Protein AF-A0A0D2MB54-F1 (afdb_monomer_lite)

Organism: Gossypium raimondii (NCBI:txid29730)

Foldseek 3Di:
DVVVVCLVVVVVVLVVDDLPDFDKDKWQADDPSNVVVCVVRHDPPFDWDDDPVPPDGTIIMTGDDPVVVVVPDDD

Sequence (75 aa):
MLDMGFEEDVRFILGKTCSARQMVIFSATWLAVVHRLAQEYMAPNPVKVLDDRARYERLTAFKISLHWLNRMGNI

InterPro domains:
  IPR027417 P-loop containing nucleoside triphosphate hydrolase [G3DSA:3.40.50.300] (1-55)
  IPR027417 P-loop containing nucleoside triphosphate hydrolase [SSF52540] (1-49)

pLDDT: mean 75.19, std 19.39, range [40.44, 96.69]

Radius of gyration: 14.08 Å; chains: 1; bounding box: 33×31×36 Å

Structure (mmCIF, N/CA/C/O backbone):
data_AF-A0A0D2MB54-F1
#
_entry.id   AF-A0A0D2MB54-F1
#
loop_
_atom_site.group_PDB
_atom_site.id
_atom_site.type_symbol
_atom_site.label_atom_id
_atom_site.label_alt_id
_atom_site.label_comp_id
_atom_site.label_asym_id
_atom_site.label_entity_id
_atom_site.label_seq_id
_atom_site.pdbx_PDB_ins_code
_atom_site.Cartn_x
_atom_site.Cartn_y
_atom_site.Cartn_z
_atom_site.occupancy
_atom_site.B_iso_or_equiv
_atom_site.auth_seq_id
_atom_site.auth_comp_id
_atom_site.auth_asym_id
_atom_site.auth_atom_id
_atom_site.pdbx_PDB_model_num
ATOM 1 N N . MET A 1 1 ? 13.592 -5.233 -0.380 1.00 86.31 1 MET A N 1
ATOM 2 C CA . MET A 1 1 ? 13.128 -5.553 0.989 1.00 86.31 1 MET A CA 1
ATOM 3 C C . MET A 1 1 ? 12.378 -6.875 0.993 1.00 86.31 1 MET A C 1
ATOM 5 O O . MET A 1 1 ? 12.884 -7.811 1.587 1.00 86.31 1 MET A O 1
ATOM 9 N N . LEU A 1 2 ? 11.259 -7.000 0.271 1.00 88.62 2 LEU A N 1
ATOM 10 C CA . LEU A 1 2 ? 10.518 -8.269 0.196 1.00 88.62 2 LEU A CA 1
ATOM 11 C C . LEU A 1 2 ? 11.334 -9.393 -0.469 1.00 88.62 2 LEU A C 1
ATOM 13 O O . LEU A 1 2 ? 11.485 -10.452 0.124 1.00 88.62 2 LEU A O 1
ATOM 17 N N . ASP A 1 3 ? 11.995 -9.116 -1.598 1.00 87.62 3 ASP A N 1
ATOM 18 C CA . ASP A 1 3 ? 12.875 -10.094 -2.273 1.00 87.62 3 ASP A CA 1
ATOM 19 C C . ASP A 1 3 ? 14.098 -10.524 -1.440 1.00 87.62 3 ASP A C 1
ATOM 21 O O . ASP A 1 3 ? 14.774 -11.490 -1.773 1.00 87.62 3 ASP A O 1
ATOM 25 N N . MET A 1 4 ? 14.403 -9.796 -0.362 1.00 91.94 4 MET A N 1
ATOM 26 C CA . MET A 1 4 ? 15.507 -10.105 0.556 1.00 91.94 4 MET A CA 1
ATOM 27 C C . MET A 1 4 ? 15.038 -10.917 1.774 1.00 91.94 4 MET A C 1
ATOM 29 O O . MET A 1 4 ? 15.828 -11.144 2.682 1.00 91.94 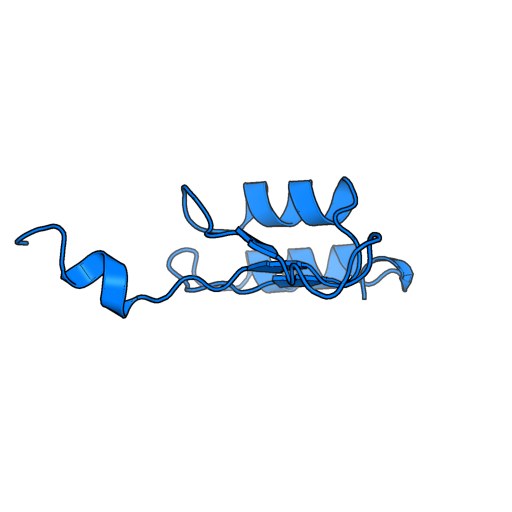4 MET A O 1
ATOM 33 N N . GLY A 1 5 ? 13.763 -11.320 1.825 1.00 93.19 5 GLY A N 1
ATOM 34 C CA . GLY A 1 5 ? 13.206 -12.137 2.906 1.00 93.19 5 GLY A CA 1
ATOM 35 C C . GLY A 1 5 ? 12.589 -11.362 4.074 1.00 93.19 5 GLY A C 1
ATOM 36 O O . GLY A 1 5 ? 12.068 -11.985 4.988 1.00 93.19 5 GLY A O 1
ATOM 37 N N . PHE A 1 6 ? 12.555 -10.026 4.041 1.00 95.06 6 PHE A N 1
ATOM 38 C CA . PHE A 1 6 ? 12.029 -9.206 5.150 1.00 95.06 6 PHE A CA 1
ATOM 39 C C . PHE A 1 6 ? 10.492 -9.134 5.227 1.00 95.06 6 PHE A C 1
ATOM 41 O O . PHE A 1 6 ? 9.941 -8.259 5.891 1.00 95.06 6 PHE A O 1
ATOM 48 N N . GLU A 1 7 ? 9.759 -9.977 4.502 1.00 93.06 7 GLU A N 1
ATOM 49 C CA . GLU A 1 7 ? 8.294 -9.887 4.445 1.00 93.06 7 GLU A CA 1
ATOM 50 C C . GLU A 1 7 ? 7.644 -10.097 5.822 1.00 93.06 7 GLU A C 1
ATOM 52 O O . GLU A 1 7 ? 6.741 -9.346 6.199 1.00 93.06 7 GLU A O 1
ATOM 57 N N . GLU A 1 8 ? 8.125 -11.074 6.591 1.00 95.00 8 GLU A N 1
ATOM 58 C CA . GLU A 1 8 ? 7.610 -11.362 7.931 1.00 95.00 8 GLU A CA 1
ATOM 59 C C . GLU A 1 8 ? 7.910 -10.225 8.913 1.00 95.00 8 GLU A C 1
ATOM 61 O O . GLU A 1 8 ? 7.004 -9.770 9.611 1.00 95.00 8 GLU A O 1
ATOM 66 N N . ASP A 1 9 ? 9.131 -9.683 8.892 1.00 96.69 9 ASP A N 1
ATOM 67 C CA . ASP A 1 9 ? 9.524 -8.545 9.730 1.00 96.69 9 ASP A CA 1
ATOM 68 C C . ASP A 1 9 ? 8.670 -7.307 9.445 1.00 96.69 9 ASP A C 1
ATOM 70 O O . ASP A 1 9 ? 8.204 -6.620 10.356 1.00 96.69 9 ASP A O 1
ATOM 74 N N . VAL A 1 10 ? 8.408 -7.032 8.165 1.00 94.00 10 VAL A N 1
ATOM 75 C CA . VAL A 1 10 ? 7.555 -5.916 7.747 1.00 94.00 10 VAL A CA 1
ATOM 76 C C . VAL A 1 10 ? 6.139 -6.112 8.272 1.00 94.00 10 VAL A C 1
ATOM 78 O O . VAL A 1 10 ? 5.581 -5.187 8.862 1.00 94.00 10 VAL A O 1
ATOM 81 N N . ARG A 1 11 ? 5.556 -7.306 8.113 1.00 94.38 11 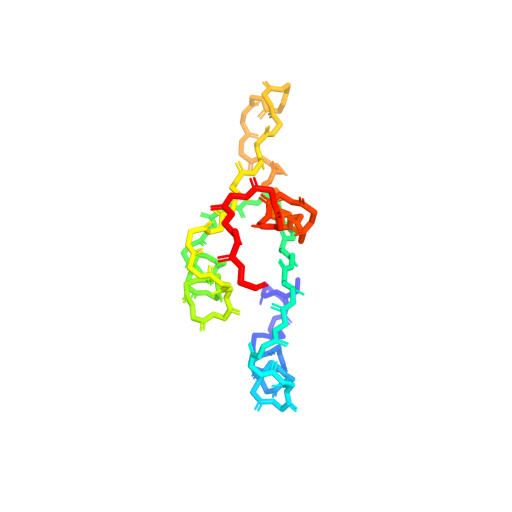ARG A N 1
ATOM 82 C CA . ARG A 1 11 ? 4.222 -7.606 8.653 1.00 94.38 11 ARG A CA 1
ATOM 83 C C . ARG A 1 11 ? 4.183 -7.508 10.172 1.00 94.38 11 ARG A C 1
ATOM 85 O O . ARG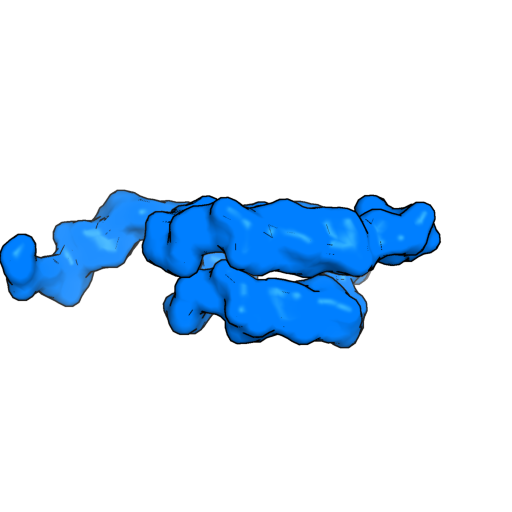 A 1 11 ? 3.221 -6.962 10.711 1.00 94.38 11 ARG A O 1
ATOM 92 N N . PHE A 1 12 ? 5.220 -7.985 10.856 1.00 96.44 12 PHE A N 1
ATOM 93 C CA . PHE A 1 12 ? 5.339 -7.882 12.305 1.00 96.44 12 PHE A CA 1
ATOM 94 C C . PHE A 1 12 ? 5.315 -6.418 12.749 1.00 96.44 12 PHE A C 1
ATOM 96 O O . PHE A 1 12 ? 4.478 -6.040 13.570 1.00 96.44 12 PHE A O 1
ATOM 103 N N . ILE A 1 13 ? 6.161 -5.570 12.157 1.00 95.50 13 ILE A N 1
ATOM 104 C CA . ILE A 1 13 ? 6.201 -4.13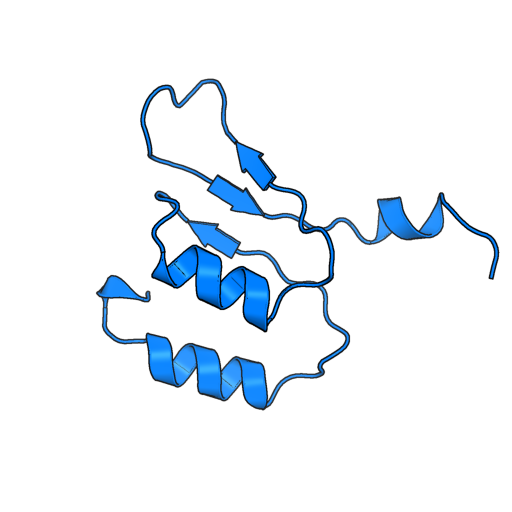4 12.458 1.00 95.50 13 ILE A CA 1
ATOM 105 C C . ILE A 1 13 ? 4.840 -3.496 12.165 1.00 95.50 13 ILE A C 1
ATOM 107 O O . ILE A 1 13 ? 4.278 -2.818 13.023 1.00 95.50 13 ILE A O 1
ATOM 111 N N . LEU A 1 14 ? 4.256 -3.754 10.992 1.00 92.94 14 LEU A N 1
ATOM 112 C CA . LEU A 1 14 ? 2.954 -3.202 10.613 1.00 92.94 14 LEU A CA 1
ATOM 113 C C . LEU A 1 14 ? 1.830 -3.632 11.566 1.00 92.94 14 LEU A C 1
ATOM 115 O O . LEU A 1 14 ? 0.965 -2.810 11.876 1.00 92.94 14 LEU A O 1
ATOM 119 N N . GLY A 1 15 ? 1.872 -4.864 12.077 1.00 93.38 15 GLY A N 1
ATOM 120 C CA . GLY A 1 15 ? 0.944 -5.388 13.082 1.00 93.38 15 GLY A CA 1
ATOM 121 C C . GLY A 1 15 ? 1.127 -4.796 14.484 1.00 93.38 15 GLY A C 1
ATOM 122 O O . GLY A 1 15 ? 0.208 -4.862 15.297 1.00 93.38 15 GLY A O 1
ATOM 123 N N . LYS A 1 16 ? 2.284 -4.195 14.779 1.00 95.94 16 LYS A N 1
ATOM 124 C CA . LYS A 1 16 ? 2.559 -3.490 16.044 1.00 95.94 16 LYS A CA 1
ATOM 125 C C . LYS A 1 16 ? 2.355 -1.976 15.962 1.00 95.94 16 LYS A C 1
ATOM 127 O O . LYS A 1 16 ? 2.408 -1.304 16.988 1.00 95.94 16 LYS A O 1
ATOM 132 N N . THR A 1 17 ? 2.110 -1.430 14.772 1.00 91.69 17 THR A N 1
ATOM 133 C CA . THR A 1 17 ? 1.846 0.006 14.578 1.00 91.69 17 THR A CA 1
ATOM 134 C C . THR A 1 17 ? 0.353 0.330 14.621 1.00 91.69 17 THR A C 1
ATOM 136 O O . THR A 1 17 ? -0.487 -0.520 14.328 1.00 91.69 17 THR A O 1
ATOM 139 N N . CYS A 1 18 ? 0.016 1.583 14.954 1.00 89.50 18 CYS A N 1
ATOM 140 C CA . CYS A 1 18 ? -1.365 2.076 14.943 1.00 89.50 18 CYS A CA 1
ATOM 141 C C . CYS A 1 18 ? -2.040 1.809 13.587 1.00 89.50 18 CYS A C 1
ATOM 143 O O . CYS A 1 18 ? -1.439 2.048 12.536 1.00 89.50 18 CYS A O 1
ATOM 145 N N . SER A 1 19 ? -3.285 1.326 13.602 1.00 86.25 19 SER A N 1
ATOM 146 C CA . SER A 1 19 ? -4.071 1.065 12.389 1.00 86.25 19 SER A CA 1
ATOM 147 C C . SER A 1 19 ? -4.420 2.352 11.634 1.00 86.25 19 SER A C 1
ATOM 149 O O . SER A 1 19 ? -4.382 2.374 10.407 1.00 86.25 19 SER A O 1
ATOM 151 N N . ALA A 1 20 ? -4.692 3.444 12.353 1.00 87.75 20 ALA A N 1
ATOM 152 C CA . ALA A 1 20 ? -4.902 4.767 11.777 1.00 87.75 20 ALA A CA 1
ATOM 153 C C . ALA A 1 20 ? -3.550 5.431 11.474 1.00 87.75 20 ALA A C 1
ATOM 155 O O . ALA A 1 20 ? -2.976 6.134 12.308 1.00 87.75 20 ALA A O 1
ATOM 156 N N . ARG A 1 21 ? -3.017 5.182 10.274 1.00 86.75 21 ARG A N 1
ATOM 157 C CA . ARG A 1 21 ? -1.724 5.712 9.820 1.00 86.75 21 ARG A CA 1
ATOM 158 C C . ARG A 1 21 ? -1.744 6.086 8.343 1.00 86.75 21 ARG A C 1
ATOM 160 O O . ARG A 1 21 ? -2.444 5.475 7.540 1.00 86.75 21 ARG A O 1
ATOM 167 N N . GLN A 1 22 ? -0.908 7.052 7.973 1.00 86.81 22 GLN A N 1
ATOM 168 C CA . GLN A 1 22 ? -0.596 7.314 6.572 1.00 86.81 22 GLN A CA 1
ATOM 169 C C . GLN A 1 22 ? 0.524 6.367 6.133 1.00 86.81 22 GLN A C 1
ATOM 171 O O . GLN A 1 22 ? 1.599 6.355 6.728 1.00 86.81 22 GLN A O 1
ATOM 176 N N . MET A 1 23 ? 0.277 5.584 5.085 1.00 88.00 23 MET A N 1
ATOM 177 C CA . MET A 1 23 ? 1.256 4.651 4.529 1.00 88.00 23 MET A CA 1
ATOM 178 C C . MET A 1 23 ? 1.643 5.049 3.108 1.00 88.00 23 MET A C 1
ATOM 180 O O . MET A 1 23 ? 0.818 5.535 2.333 1.00 88.00 23 MET A O 1
ATOM 184 N N . VAL A 1 24 ? 2.913 4.820 2.779 1.00 90.00 24 VAL A N 1
ATOM 185 C CA . VAL A 1 24 ? 3.492 5.045 1.457 1.00 90.00 24 VAL A CA 1
ATOM 186 C C . VAL A 1 24 ? 4.357 3.836 1.111 1.00 90.00 24 VAL A C 1
ATOM 188 O O . VAL A 1 24 ? 5.191 3.431 1.918 1.00 90.00 24 VAL A O 1
ATOM 191 N N . ILE A 1 25 ? 4.160 3.254 -0.073 1.00 88.88 25 ILE A N 1
ATOM 192 C CA . ILE A 1 25 ? 5.018 2.185 -0.606 1.00 88.88 25 ILE A CA 1
ATOM 193 C C . ILE A 1 25 ? 5.706 2.717 -1.854 1.00 88.88 25 ILE A C 1
ATOM 195 O O . ILE A 1 25 ? 5.048 3.209 -2.772 1.00 88.88 25 ILE A O 1
ATOM 199 N N . PHE A 1 26 ? 7.027 2.580 -1.886 1.00 88.94 26 PHE A N 1
ATOM 200 C CA . PHE A 1 26 ? 7.845 2.813 -3.067 1.00 88.94 26 PHE A CA 1
ATOM 201 C C . PHE A 1 26 ? 8.333 1.465 -3.572 1.00 88.94 26 PHE A C 1
ATOM 203 O O . PHE A 1 26 ? 9.018 0.743 -2.848 1.00 88.94 26 PHE A O 1
ATOM 210 N N . SER A 1 27 ? 7.972 1.115 -4.800 1.00 84.00 27 SER A N 1
ATOM 211 C CA . SER A 1 27 ? 8.433 -0.117 -5.424 1.00 84.00 27 SER A CA 1
ATOM 212 C C . SER A 1 27 ? 8.790 0.135 -6.872 1.00 84.00 27 SER A C 1
ATOM 214 O O . SER A 1 27 ? 8.112 0.897 -7.550 1.00 84.00 27 SER A O 1
ATOM 216 N N . ALA A 1 28 ? 9.831 -0.526 -7.367 1.00 81.31 28 ALA A N 1
ATOM 217 C CA . ALA A 1 28 ? 10.129 -0.477 -8.787 1.00 81.31 28 ALA A CA 1
ATOM 218 C C . ALA A 1 28 ? 9.027 -1.163 -9.605 1.00 81.31 28 ALA A C 1
ATOM 220 O O . ALA A 1 28 ? 8.456 -0.599 -10.533 1.00 81.31 28 ALA A O 1
ATOM 221 N N . THR A 1 29 ? 8.661 -2.362 -9.173 1.00 80.75 29 THR A N 1
ATOM 222 C CA . THR A 1 29 ? 7.688 -3.228 -9.829 1.00 80.75 29 THR A CA 1
ATOM 223 C C . THR A 1 29 ? 6.418 -3.347 -8.990 1.00 80.75 29 THR A C 1
ATOM 225 O O . THR A 1 29 ? 6.434 -3.186 -7.767 1.00 80.75 29 THR A O 1
ATOM 228 N N . TRP A 1 30 ? 5.289 -3.655 -9.629 1.00 82.81 30 TRP A N 1
ATOM 229 C CA . TRP A 1 30 ? 4.018 -3.883 -8.934 1.00 82.81 30 TRP A CA 1
ATOM 230 C C . TRP A 1 30 ? 3.649 -5.366 -8.907 1.00 82.81 30 TRP A C 1
ATOM 232 O O . TRP A 1 30 ? 2.674 -5.803 -9.515 1.00 82.81 30 TRP A O 1
ATOM 242 N N . LEU A 1 31 ? 4.479 -6.152 -8.222 1.00 85.69 31 LEU A N 1
ATOM 243 C CA . LEU A 1 31 ? 4.277 -7.591 -8.075 1.00 85.69 31 LEU A CA 1
ATOM 244 C C . LEU A 1 31 ? 3.129 -7.905 -7.107 1.00 85.69 31 LEU A C 1
ATOM 246 O O . LEU A 1 31 ? 2.786 -7.104 -6.234 1.00 85.69 31 LEU A O 1
ATOM 250 N N . ALA A 1 32 ? 2.573 -9.113 -7.227 1.00 87.44 32 ALA A N 1
ATOM 251 C CA . ALA A 1 32 ? 1.440 -9.566 -6.420 1.00 87.44 32 ALA A CA 1
ATOM 252 C C . ALA A 1 32 ? 1.681 -9.432 -4.907 1.00 87.44 32 ALA A C 1
ATOM 254 O O . ALA A 1 32 ? 0.758 -9.080 -4.178 1.00 87.44 32 ALA A O 1
ATOM 255 N N . VAL A 1 33 ? 2.914 -9.660 -4.438 1.00 88.44 33 VAL A N 1
ATOM 256 C CA . VAL A 1 33 ? 3.273 -9.518 -3.017 1.00 88.44 33 VAL A CA 1
ATOM 257 C C . VAL A 1 33 ? 3.141 -8.070 -2.529 1.00 88.44 33 VAL A C 1
ATOM 259 O O . VAL A 1 33 ? 2.566 -7.826 -1.472 1.00 88.44 33 VAL A O 1
ATOM 262 N N . VAL A 1 34 ? 3.570 -7.094 -3.336 1.00 88.75 34 VAL A N 1
ATOM 263 C CA . VAL A 1 34 ? 3.448 -5.664 -3.013 1.00 88.75 34 VAL A CA 1
ATOM 264 C C . VAL A 1 34 ? 1.980 -5.241 -3.051 1.00 88.75 34 VAL A C 1
ATOM 266 O O . VAL A 1 34 ? 1.516 -4.528 -2.164 1.00 88.75 34 VAL A O 1
ATOM 269 N N . HIS A 1 35 ? 1.229 -5.733 -4.042 1.00 87.00 35 HIS A N 1
ATOM 270 C CA . HIS A 1 35 ? -0.205 -5.483 -4.142 1.00 87.00 35 HIS A CA 1
ATOM 271 C C . HIS A 1 35 ? -0.968 -6.014 -2.922 1.00 87.00 35 HIS A C 1
ATOM 273 O O . HIS A 1 35 ? -1.790 -5.290 -2.369 1.00 87.00 35 HIS A O 1
ATOM 279 N N . ARG A 1 36 ? -0.677 -7.239 -2.465 1.00 90.62 36 ARG A N 1
AT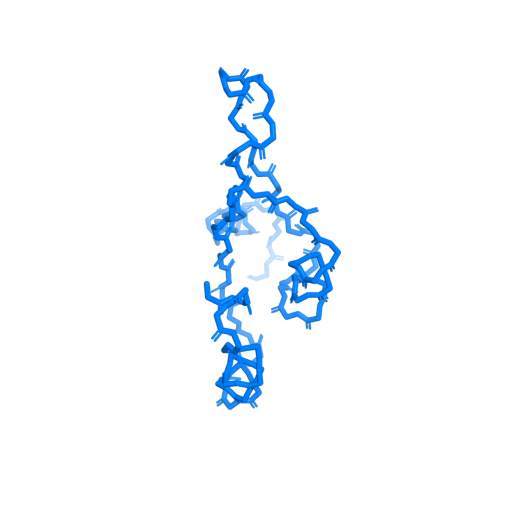OM 280 C CA . ARG A 1 36 ? -1.290 -7.817 -1.256 1.00 90.62 36 ARG A CA 1
ATOM 281 C C . ARG A 1 36 ? -0.975 -6.987 -0.015 1.00 90.62 36 ARG A C 1
ATOM 283 O O . ARG A 1 36 ? -1.892 -6.606 0.701 1.00 90.62 36 ARG A O 1
ATOM 290 N N . LEU A 1 37 ? 0.290 -6.615 0.174 1.00 90.56 37 LEU A N 1
ATOM 291 C CA . LEU A 1 37 ? 0.711 -5.798 1.314 1.00 90.56 37 LEU A CA 1
ATOM 292 C C . LEU A 1 37 ? 0.022 -4.422 1.330 1.00 90.56 37 LEU A C 1
ATOM 294 O O . LEU A 1 37 ? -0.367 -3.931 2.387 1.00 90.56 37 LEU A O 1
ATOM 298 N N . ALA A 1 38 ? -0.181 -3.815 0.160 1.00 89.25 38 ALA A N 1
ATOM 299 C CA . ALA A 1 38 ? -0.932 -2.571 0.049 1.00 89.25 38 ALA A CA 1
ATOM 300 C C . ALA A 1 38 ? -2.420 -2.750 0.390 1.00 89.25 38 ALA A C 1
ATOM 302 O O . ALA A 1 38 ? -2.959 -1.945 1.141 1.00 89.25 38 ALA A O 1
ATOM 303 N N . GLN A 1 39 ? -3.070 -3.805 -0.110 1.00 88.44 39 GLN A N 1
ATOM 304 C CA . GLN A 1 39 ? -4.481 -4.093 0.190 1.00 88.44 39 GLN A CA 1
ATOM 305 C C . GLN A 1 39 ? -4.721 -4.368 1.680 1.00 88.44 39 GLN A C 1
ATOM 307 O O . GLN A 1 39 ? -5.741 -3.961 2.223 1.00 88.44 39 GLN A O 1
ATOM 312 N N . GLU A 1 40 ? -3.781 -5.044 2.340 1.00 91.00 40 GLU A N 1
ATOM 313 C CA . GLU A 1 40 ? -3.899 -5.414 3.753 1.00 91.00 40 GLU A CA 1
ATOM 314 C C . GLU A 1 40 ? -3.692 -4.225 4.702 1.00 91.00 40 GLU A C 1
ATOM 316 O O . GLU A 1 40 ? -4.322 -4.166 5.758 1.00 91.00 40 GLU A O 1
ATOM 321 N N . TYR A 1 41 ? -2.801 -3.289 4.358 1.00 90.25 41 TYR A N 1
ATOM 322 C CA . TYR A 1 41 ? -2.300 -2.310 5.327 1.00 90.25 41 TYR A CA 1
ATOM 323 C C . TYR A 1 41 ? -2.428 -0.836 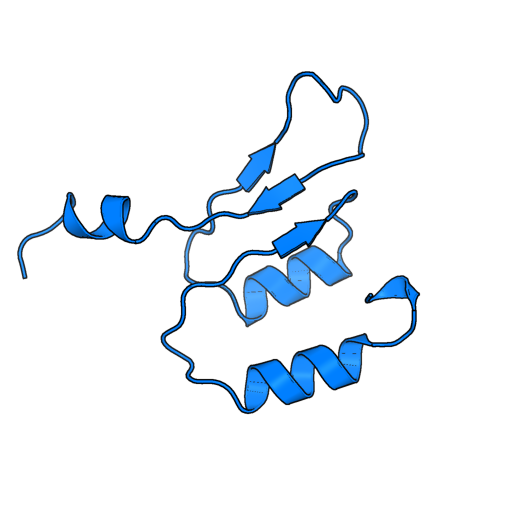4.927 1.00 90.25 41 TYR A C 1
ATOM 325 O O . TYR A 1 41 ? -2.179 0.025 5.779 1.00 90.25 41 TYR A O 1
ATOM 333 N N . MET A 1 42 ? -2.769 -0.510 3.676 1.00 89.25 42 MET A N 1
ATOM 334 C CA . MET A 1 42 ? -3.045 0.873 3.274 1.00 89.25 42 MET A CA 1
ATOM 335 C C . MET A 1 42 ? -4.502 1.251 3.523 1.00 89.25 42 MET A C 1
ATOM 337 O O . MET A 1 42 ? -5.389 0.407 3.603 1.00 89.25 42 MET A O 1
ATOM 341 N N . ALA A 1 43 ? -4.747 2.558 3.619 1.00 84.44 43 ALA A N 1
ATOM 342 C CA . ALA A 1 43 ? -6.102 3.078 3.689 1.00 84.44 43 ALA A CA 1
ATOM 343 C C . ALA A 1 43 ? -6.899 2.735 2.410 1.00 84.44 43 ALA A C 1
ATOM 345 O O . ALA A 1 43 ? -6.300 2.573 1.339 1.00 84.44 43 ALA A O 1
ATOM 346 N N . PRO A 1 44 ? -8.242 2.680 2.499 1.00 81.69 44 PRO A N 1
ATOM 347 C CA . PRO A 1 44 ? -9.102 2.470 1.341 1.00 81.69 44 PRO A CA 1
ATOM 348 C C . PRO A 1 44 ? -8.789 3.464 0.214 1.00 81.69 44 PRO A C 1
ATOM 350 O O . PRO A 1 44 ? -8.613 4.655 0.465 1.00 81.69 44 PRO A O 1
ATOM 353 N N . ASN A 1 45 ? -8.763 2.973 -1.028 1.00 80.25 45 ASN A N 1
ATOM 354 C CA . ASN A 1 45 ? -8.476 3.749 -2.244 1.00 80.25 45 ASN A CA 1
ATOM 355 C C . ASN A 1 45 ? -7.086 4.426 -2.260 1.00 80.25 45 ASN A C 1
ATOM 357 O O . ASN A 1 45 ? -6.990 5.654 -2.354 1.00 80.25 45 ASN A O 1
ATOM 361 N N . PRO A 1 46 ? -5.984 3.656 -2.198 1.00 79.44 46 PRO A N 1
ATOM 362 C CA . PRO A 1 46 ? -4.646 4.228 -2.260 1.00 79.44 46 PRO A CA 1
ATOM 363 C C . PRO A 1 46 ? -4.390 4.871 -3.632 1.00 79.44 46 PRO A C 1
ATOM 365 O O . PRO A 1 46 ? -4.656 4.281 -4.681 1.00 79.44 46 PRO A O 1
ATOM 368 N N . VAL A 1 47 ? -3.829 6.083 -3.637 1.00 83.25 47 VAL A N 1
ATOM 369 C CA . VAL A 1 47 ? -3.454 6.774 -4.879 1.00 83.25 47 VAL A CA 1
ATOM 370 C C . VAL A 1 47 ? -2.200 6.127 -5.459 1.00 83.25 47 VAL A C 1
ATOM 372 O O . VAL A 1 47 ? -1.126 6.186 -4.854 1.00 83.25 47 VAL A O 1
ATOM 375 N N . LYS A 1 48 ? -2.333 5.536 -6.650 1.00 79.19 48 LYS A N 1
ATOM 376 C CA . LYS A 1 48 ? -1.216 4.987 -7.423 1.00 79.19 48 LYS A CA 1
ATOM 377 C C . LYS A 1 48 ? -0.602 6.082 -8.285 1.00 79.19 48 LYS A C 1
ATOM 379 O O . LYS A 1 48 ? -1.258 6.578 -9.197 1.00 79.19 48 LYS A O 1
ATOM 384 N N . VAL A 1 49 ? 0.653 6.430 -8.022 1.00 80.56 49 VAL A N 1
ATOM 385 C CA . VAL A 1 49 ? 1.421 7.340 -8.875 1.00 80.56 49 VAL A CA 1
ATOM 386 C C . VAL A 1 49 ? 2.379 6.512 -9.722 1.00 80.56 49 VAL A C 1
ATOM 388 O O . VAL A 1 49 ? 3.168 5.715 -9.208 1.00 80.56 49 VAL A O 1
ATOM 391 N N . LEU A 1 50 ? 2.268 6.696 -11.033 1.00 73.06 50 LEU A N 1
ATOM 392 C CA . LEU A 1 50 ? 3.107 6.068 -12.043 1.00 73.06 50 LEU A CA 1
ATOM 393 C C . LEU A 1 50 ? 3.949 7.154 -12.706 1.00 73.06 50 LEU A C 1
ATOM 395 O O . LEU A 1 50 ? 3.445 8.242 -12.976 1.00 73.06 50 LEU A O 1
ATOM 399 N N . ASP A 1 51 ? 5.226 6.869 -12.945 1.00 72.38 51 ASP A N 1
ATOM 400 C CA . ASP A 1 51 ? 6.059 7.741 -13.768 1.00 72.38 51 ASP A CA 1
ATOM 401 C C . ASP A 1 51 ? 5.844 7.401 -15.249 1.00 72.38 51 ASP A C 1
ATOM 403 O O . ASP A 1 51 ? 6.327 6.380 -15.739 1.00 72.38 51 ASP A O 1
ATOM 407 N N . ASP A 1 52 ? 5.120 8.262 -15.967 1.00 63.31 52 ASP A N 1
ATOM 408 C CA . ASP A 1 52 ? 4.847 8.105 -17.403 1.00 63.31 52 ASP A CA 1
ATOM 409 C C . ASP A 1 52 ? 6.110 8.187 -18.280 1.00 63.31 52 ASP A C 1
ATOM 411 O O . ASP A 1 52 ? 6.111 7.697 -19.414 1.00 63.31 52 ASP A O 1
ATOM 415 N N . ARG A 1 53 ? 7.212 8.777 -17.787 1.00 58.69 53 ARG A N 1
ATOM 416 C CA . ARG A 1 53 ? 8.497 8.777 -18.512 1.00 58.69 53 ARG A CA 1
ATOM 417 C C . ARG A 1 53 ? 9.239 7.454 -18.372 1.00 58.69 53 ARG A C 1
ATOM 419 O O . ARG A 1 53 ? 10.047 7.125 -19.239 1.00 58.69 53 ARG A O 1
ATOM 426 N N . ALA A 1 54 ? 8.923 6.665 -17.350 1.00 53.59 54 ALA A N 1
ATOM 427 C CA . ALA A 1 54 ? 9.380 5.293 -17.202 1.00 53.59 54 ALA A CA 1
ATOM 428 C C . ALA A 1 54 ? 8.438 4.341 -17.959 1.00 53.59 54 ALA A C 1
ATOM 430 O O . ALA A 1 54 ? 7.804 3.457 -17.381 1.00 53.59 54 ALA A O 1
ATOM 431 N N . ARG A 1 55 ? 8.340 4.500 -19.289 1.00 47.12 55 ARG A N 1
ATOM 432 C CA . ARG A 1 55 ? 7.794 3.435 -20.142 1.00 47.12 55 ARG A CA 1
ATOM 433 C C . ARG A 1 55 ? 8.639 2.179 -19.893 1.00 47.12 55 ARG A C 1
ATOM 435 O O . ARG A 1 55 ? 9.821 2.180 -20.214 1.00 47.12 55 ARG A O 1
ATOM 442 N N . TYR A 1 56 ? 7.989 1.147 -19.351 1.00 45.31 56 TYR A N 1
ATOM 443 C CA . TYR A 1 56 ? 8.504 -0.140 -18.854 1.00 45.31 56 TYR A CA 1
ATOM 444 C C . TYR A 1 56 ? 8.860 -0.206 -17.348 1.00 45.31 56 TYR A C 1
ATOM 446 O O . TYR A 1 56 ? 9.976 0.052 -16.906 1.00 45.31 56 TYR A O 1
ATOM 454 N N . GLU A 1 57 ? 7.866 -0.669 -16.580 1.00 46.25 57 GLU A N 1
ATOM 455 C CA . GLU A 1 57 ? 7.968 -1.568 -15.412 1.00 46.25 57 GLU A CA 1
ATOM 456 C C . GLU A 1 57 ? 8.740 -1.153 -14.147 1.00 46.25 57 GLU A C 1
ATOM 458 O O . GLU A 1 57 ? 8.827 -1.987 -13.245 1.00 46.25 57 GLU A O 1
ATOM 463 N N . ARG A 1 58 ? 9.301 0.059 -14.017 1.00 51.00 58 ARG A N 1
ATOM 464 C CA . ARG A 1 58 ? 10.346 0.253 -12.988 1.00 51.00 58 ARG A CA 1
ATOM 465 C C . ARG A 1 58 ? 10.193 1.275 -11.878 1.00 51.00 58 ARG A C 1
ATOM 467 O O . ARG A 1 58 ? 11.069 1.219 -11.031 1.00 51.00 58 ARG A O 1
ATOM 474 N N . LEU A 1 59 ? 9.142 2.091 -11.751 1.00 47.94 59 LEU A N 1
ATOM 475 C CA . LEU A 1 59 ? 8.856 2.793 -10.480 1.00 47.94 59 LEU A CA 1
ATOM 476 C C . LEU A 1 59 ? 7.350 3.076 -10.306 1.00 47.94 59 LEU A C 1
ATOM 478 O O . LEU A 1 59 ? 6.756 3.854 -11.045 1.00 47.94 59 LEU A O 1
ATOM 482 N N . THR A 1 60 ? 6.729 2.461 -9.300 1.00 53.31 60 THR A N 1
ATOM 483 C CA . THR A 1 60 ? 5.396 2.786 -8.774 1.00 53.31 60 THR A CA 1
ATOM 484 C C . THR A 1 60 ? 5.529 3.280 -7.330 1.00 53.31 60 THR A C 1
ATOM 486 O O . THR A 1 60 ? 5.992 2.551 -6.449 1.00 53.31 60 THR A O 1
ATOM 489 N N . ALA A 1 61 ? 5.085 4.506 -7.062 1.00 52.22 61 ALA A N 1
ATOM 490 C CA . ALA A 1 61 ? 5.028 5.071 -5.717 1.00 52.22 61 ALA A CA 1
ATOM 491 C C . ALA A 1 61 ? 3.569 5.316 -5.313 1.00 52.22 61 ALA A C 1
ATOM 493 O O . ALA A 1 61 ? 2.784 5.864 -6.083 1.00 52.22 61 ALA A O 1
ATOM 494 N N . PHE A 1 62 ? 3.193 4.940 -4.095 1.00 55.88 62 PHE A N 1
ATOM 495 C CA . PHE A 1 62 ? 1.867 5.211 -3.540 1.00 55.88 62 PHE A CA 1
ATOM 496 C C . PHE A 1 62 ? 1.984 6.265 -2.460 1.00 55.88 62 PHE A C 1
ATOM 498 O O . PHE A 1 62 ? 2.476 5.960 -1.382 1.00 55.88 62 PHE A O 1
ATOM 505 N N . LYS A 1 63 ? 1.535 7.494 -2.725 1.00 42.53 63 LYS A N 1
ATOM 506 C CA . LYS A 1 63 ? 1.504 8.582 -1.739 1.00 42.53 63 LYS A CA 1
ATOM 507 C C . LYS A 1 63 ? 0.056 8.922 -1.412 1.00 42.53 63 LYS A C 1
ATOM 509 O O . LYS A 1 63 ? -0.653 9.446 -2.262 1.00 42.53 63 LYS A O 1
ATOM 514 N N . ILE A 1 64 ? -0.364 8.707 -0.169 1.00 43.19 64 ILE A N 1
ATOM 515 C CA . ILE A 1 64 ? -1.599 9.312 0.346 1.00 43.19 64 ILE A CA 1
ATOM 516 C C . ILE A 1 64 ? -1.229 10.694 0.886 1.00 43.19 64 ILE A C 1
ATOM 518 O O . ILE A 1 64 ? -0.305 10.811 1.680 1.00 43.19 64 ILE A O 1
ATOM 522 N N . SER A 1 65 ? -1.899 11.751 0.430 1.00 40.44 65 SER A N 1
ATOM 523 C CA . SER A 1 65 ? -1.738 13.104 0.973 1.00 40.44 65 SER A CA 1
ATOM 524 C C . SER A 1 65 ? -2.918 13.394 1.899 1.00 40.44 65 SER A C 1
ATOM 526 O O . SER A 1 65 ? -4.034 13.566 1.413 1.00 40.44 65 SER A O 1
ATOM 528 N N . LEU A 1 66 ? -2.688 13.466 3.217 1.00 45.56 66 LEU A N 1
ATOM 529 C CA . LEU A 1 66 ? -3.727 13.819 4.205 1.00 45.56 66 LEU A CA 1
ATOM 530 C C . LEU A 1 66 ? -4.415 15.160 3.882 1.00 45.56 66 LEU A C 1
ATOM 532 O O . LEU A 1 66 ? -5.601 15.331 4.143 1.00 45.56 66 LEU A O 1
ATOM 536 N N . HIS A 1 67 ? -3.705 16.086 3.227 1.00 48.16 67 HIS A N 1
ATOM 537 C CA . HIS A 1 67 ? -4.251 17.387 2.826 1.00 48.16 67 HIS A CA 1
ATOM 538 C C . HIS A 1 67 ? -5.402 17.293 1.799 1.00 48.16 67 HIS A C 1
ATOM 540 O O . HIS A 1 67 ? -6.219 18.206 1.722 1.00 48.16 67 HIS A O 1
ATOM 546 N N . TRP A 1 68 ? -5.511 16.200 1.032 1.00 41.97 68 TRP A N 1
ATOM 547 C CA . TRP A 1 68 ? -6.603 16.011 0.064 1.00 41.97 68 TRP A CA 1
ATOM 548 C C . TRP A 1 68 ? -7.889 15.440 0.680 1.00 41.97 68 TRP A C 1
ATOM 550 O O . TRP A 1 68 ? -8.966 15.692 0.145 1.00 41.97 68 TRP A O 1
ATOM 560 N N . LEU A 1 69 ? -7.807 14.738 1.816 1.00 46.19 69 LEU A N 1
ATOM 561 C CA . LEU A 1 69 ? -8.983 14.213 2.527 1.00 46.19 69 LEU A CA 1
ATOM 562 C C . LEU A 1 69 ? -9.723 15.310 3.311 1.00 46.19 69 LEU A C 1
ATOM 564 O O . LEU A 1 69 ? -10.949 15.338 3.295 1.00 46.19 69 LEU A O 1
ATOM 568 N N . ASN A 1 70 ? -9.008 16.295 3.867 1.00 46.31 70 ASN A N 1
ATOM 569 C CA . ASN A 1 70 ? -9.626 17.415 4.597 1.00 46.31 70 ASN A CA 1
ATOM 570 C C . ASN A 1 70 ? -10.347 18.449 3.709 1.00 46.31 70 ASN A C 1
ATOM 572 O O . ASN A 1 70 ? -10.992 19.353 4.231 1.00 46.31 70 ASN A O 1
ATOM 576 N N . ARG A 1 71 ? -10.255 18.348 2.375 1.00 49.38 71 ARG A N 1
ATOM 577 C CA . ARG A 1 71 ? -10.953 19.257 1.445 1.00 49.38 71 ARG A CA 1
ATOM 578 C C . ARG A 1 71 ? -12.294 18.694 0.940 1.00 49.38 71 ARG A C 1
ATOM 580 O O . ARG A 1 71 ? -13.045 19.436 0.317 1.00 49.38 71 ARG A O 1
ATOM 587 N N . MET A 1 72 ? -12.622 17.425 1.216 1.00 45.38 72 MET A N 1
ATOM 588 C CA . MET A 1 72 ? -13.836 16.757 0.705 1.00 45.38 72 MET A CA 1
ATOM 589 C C . MET A 1 72 ? -14.919 16.448 1.751 1.00 45.38 72 MET A C 1
ATOM 591 O O . MET A 1 72 ? -15.812 15.652 1.477 1.00 45.38 72 MET A O 1
ATOM 595 N N . GLY A 1 73 ? -14.916 17.081 2.922 1.00 43.44 73 GLY A N 1
ATOM 596 C CA . GLY A 1 73 ? -16.051 16.915 3.826 1.00 43.44 73 GLY A CA 1
ATOM 597 C C . GLY A 1 73 ? -15.828 17.462 5.219 1.00 43.44 73 GLY A C 1
ATOM 598 O O . GLY A 1 73 ? -15.011 16.952 5.971 1.00 43.44 73 GLY A O 1
ATOM 599 N N . ASN A 1 74 ? -16.616 18.487 5.515 1.00 41.50 74 ASN A N 1
ATOM 600 C CA . ASN A 1 74 ? -17.110 18.874 6.826 1.00 41.50 74 ASN A CA 1
ATOM 601 C C . ASN A 1 74 ? -17.304 17.673 7.780 1.00 41.50 74 ASN A C 1
ATOM 603 O O . ASN A 1 74 ? -18.250 16.901 7.605 1.00 41.50 74 ASN A O 1
ATOM 607 N N . ILE A 1 75 ? -16.440 17.574 8.792 1.00 45.94 75 ILE A N 1
ATOM 608 C CA . ILE A 1 75 ? -16.748 17.069 10.138 1.00 45.94 75 ILE A CA 1
ATOM 609 C C . ILE A 1 75 ? -15.978 17.922 11.139 1.00 45.94 75 ILE A C 1
ATOM 611 O O . ILE A 1 75 ? -14.771 18.149 10.889 1.00 45.94 75 ILE A O 1
#

Secondary structure (DSSP, 8-state):
-GGGTTHHHHHHHHHHS-SS---EEEESS--HHHHHHHHHHSPSS--EEE-TT--SS--EEEE--HHHHTTS---